Protein AF-A0A8T2R923-F1 (afdb_monomer)

InterPro domains:
  IPR008880 Trigger factor, C-terminal [PF05698] (14-108)
  IPR027304 Trigger factor/SurA domain superfamily [SSF109998] (19-116)
  IPR037041 Trigger factor, C-terminal domain superfamily [G3DSA:1.10.3120.10] (2-117)

Sequence (117 aa):
MYAGKLLELQVKTNMGKEQMMALSSEEMVNNYLISQKKTIVDGVKQILACAEIFKMEKLQYSEEELKQEIENAEAGFKQFNQEYDKERVVEQAKELLEGAKVLDWLVENTDITYKTV

Mean predicted aligned error: 9.52 Å

Organism: Ceratopteris richardii (NCBI:txid49495)

pLDDT: mean 83.13, std 10.97, range [55.12, 94.5]

Nearest PDB structures (foldseek):
  7zgi-assembly1_A  TM=6.704E-01  e=2.379E-04  Chlamydomonas reinhardtii
  7pv1-assembly2_C  TM=4.012E-01  e=5.538E+00  Thermochaetoides thermophila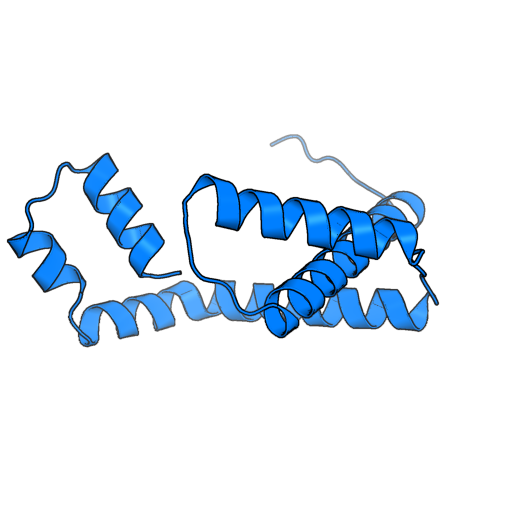 DSM 1495

Structure (mmCIF, N/CA/C/O backbone):
data_AF-A0A8T2R923-F1
#
_entry.id   AF-A0A8T2R923-F1
#
loop_
_atom_site.group_PDB
_atom_site.id
_atom_site.type_symbol
_atom_site.label_atom_id
_atom_site.label_alt_id
_atom_site.label_comp_id
_atom_site.label_asym_id
_atom_site.label_entity_id
_atom_site.label_seq_id
_atom_site.pdbx_PDB_ins_code
_atom_site.Cartn_x
_atom_site.Cartn_y
_atom_site.Cartn_z
_atom_site.occupancy
_atom_site.B_iso_or_equiv
_atom_site.auth_seq_id
_atom_site.auth_comp_id
_atom_site.auth_asym_id
_atom_site.auth_atom_id
_atom_site.pdbx_PDB_model_num
ATOM 1 N N . MET A 1 1 ? 11.297 -2.330 -8.455 1.00 62.12 1 MET A N 1
ATOM 2 C CA . MET A 1 1 ? 10.396 -2.612 -9.600 1.00 62.12 1 MET A CA 1
ATOM 3 C C . MET A 1 1 ? 11.086 -3.017 -10.914 1.00 62.12 1 MET A C 1
ATOM 5 O O . MET A 1 1 ? 10.470 -3.779 -11.640 1.00 62.12 1 MET A O 1
ATOM 9 N N . TYR A 1 2 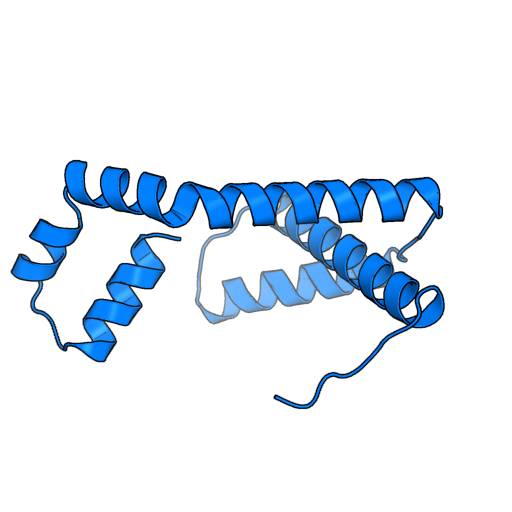? 12.322 -2.613 -11.254 1.00 62.25 2 TYR A N 1
ATOM 10 C CA . TYR A 1 2 ? 13.000 -3.144 -12.463 1.00 62.25 2 TYR A CA 1
ATOM 11 C C . TYR A 1 2 ? 13.839 -4.404 -12.191 1.00 62.25 2 TYR A C 1
ATOM 13 O O . TYR A 1 2 ? 13.703 -5.405 -12.887 1.00 62.25 2 TYR A O 1
ATOM 21 N N . ALA A 1 3 ? 14.610 -4.406 -11.098 1.00 63.16 3 ALA A N 1
ATOM 22 C CA . ALA A 1 3 ? 15.404 -5.561 -10.665 1.00 63.16 3 ALA A CA 1
ATOM 23 C C . ALA A 1 3 ? 14.562 -6.835 -10.451 1.00 63.16 3 ALA A C 1
ATOM 25 O O . ALA A 1 3 ? 14.977 -7.919 -10.843 1.00 63.16 3 ALA A O 1
ATOM 26 N N . GLY A 1 4 ? 13.346 -6.698 -9.907 1.00 65.69 4 GLY A N 1
ATOM 27 C CA . GLY A 1 4 ? 12.403 -7.815 -9.771 1.00 65.69 4 GLY A CA 1
ATOM 28 C C . GLY A 1 4 ? 11.959 -8.393 -11.120 1.00 65.69 4 GLY A C 1
ATOM 29 O O . GLY A 1 4 ? 11.926 -9.606 -11.282 1.00 65.69 4 GLY A O 1
ATOM 30 N N . LYS A 1 5 ? 11.717 -7.544 -12.129 1.00 66.00 5 LYS A N 1
ATOM 31 C CA . LYS A 1 5 ? 11.374 -8.005 -13.483 1.00 66.00 5 LYS A CA 1
ATOM 32 C C . LYS A 1 5 ? 12.562 -8.652 -14.195 1.00 66.00 5 LYS A C 1
ATOM 34 O O . LYS A 1 5 ? 12.375 -9.609 -14.940 1.00 66.00 5 LYS A O 1
ATOM 39 N N . LEU A 1 6 ? 13.780 -8.175 -13.937 1.00 66.25 6 LEU A N 1
ATOM 40 C CA . LEU A 1 6 ? 15.004 -8.825 -14.410 1.00 66.25 6 LEU A CA 1
ATOM 41 C C . LEU A 1 6 ? 15.197 -10.205 -13.771 1.00 66.25 6 LEU A C 1
ATOM 43 O O . LEU A 1 6 ? 15.541 -11.142 -14.480 1.00 66.25 6 LEU A O 1
ATOM 47 N N . LEU A 1 7 ? 14.911 -10.352 -12.475 1.00 66.50 7 LEU A N 1
ATOM 48 C CA . LEU A 1 7 ? 14.921 -11.647 -11.787 1.00 66.50 7 LEU A CA 1
ATOM 49 C C . LEU A 1 7 ? 13.857 -12.597 -12.351 1.00 66.50 7 LEU A C 1
ATOM 51 O O . LEU A 1 7 ? 14.167 -13.746 -12.652 1.00 66.50 7 LEU A O 1
ATOM 55 N N . GLU A 1 8 ? 12.630 -12.123 -12.579 1.00 65.44 8 GLU A N 1
ATOM 56 C CA . GLU A 1 8 ? 11.591 -12.928 -13.235 1.00 65.44 8 GLU A CA 1
ATOM 57 C C . GLU A 1 8 ? 12.001 -13.376 -14.643 1.00 65.44 8 GLU A C 1
ATOM 59 O O . GLU A 1 8 ? 11.775 -14.526 -15.016 1.00 65.44 8 GLU A O 1
ATOM 64 N N . LEU A 1 9 ? 12.614 -12.491 -15.431 1.00 68.38 9 LEU A N 1
ATOM 65 C CA . LEU A 1 9 ? 13.127 -12.816 -16.763 1.00 68.38 9 LEU A CA 1
ATOM 66 C C . LEU A 1 9 ? 14.315 -13.786 -16.694 1.00 68.38 9 LEU A C 1
ATOM 68 O O . LEU A 1 9 ? 14.408 -14.704 -17.508 1.00 68.38 9 LEU A O 1
ATOM 72 N N . GLN A 1 10 ? 15.199 -13.646 -15.709 1.00 63.75 10 GLN A N 1
ATOM 73 C CA . GLN A 1 10 ? 16.299 -14.581 -15.486 1.00 63.75 10 GLN A CA 1
ATOM 74 C C . GLN A 1 10 ? 15.765 -15.987 -15.175 1.00 63.75 10 GLN A C 1
ATOM 76 O O . GLN A 1 10 ? 16.244 -16.957 -15.757 1.00 63.75 10 GLN A O 1
ATOM 81 N N . VAL A 1 11 ? 14.731 -16.088 -14.333 1.00 70.38 11 VAL A N 1
ATOM 82 C CA . VAL A 1 11 ? 14.085 -17.359 -13.969 1.00 70.38 11 VAL A CA 1
ATOM 83 C C . VAL A 1 11 ? 13.300 -17.958 -15.141 1.00 70.38 11 VAL A C 1
ATOM 85 O O . VAL A 1 11 ? 13.406 -19.154 -15.396 1.00 70.38 11 VAL A O 1
ATOM 88 N N . LYS A 1 12 ? 12.541 -17.150 -15.893 1.00 64.94 12 LYS A N 1
ATOM 89 C CA . LYS A 1 12 ? 11.712 -17.635 -17.016 1.00 64.94 12 LYS A CA 1
ATOM 90 C C . LYS A 1 12 ? 12.514 -18.075 -18.237 1.00 64.94 12 LYS A C 1
ATOM 92 O O . LYS A 1 12 ? 12.053 -18.936 -18.978 1.00 64.94 12 LYS A O 1
ATOM 97 N N . THR A 1 13 ? 13.680 -17.476 -18.466 1.00 65.25 13 THR A N 1
ATOM 98 C CA . THR A 1 13 ? 14.452 -17.671 -19.707 1.00 65.25 13 THR A CA 1
ATOM 99 C C . THR A 1 13 ? 15.846 -18.257 -19.482 1.00 65.25 13 THR A C 1
ATOM 101 O O . THR A 1 13 ? 16.586 -18.428 -20.445 1.00 65.25 13 THR A O 1
ATOM 104 N N . ASN A 1 14 ? 16.202 -18.588 -18.234 1.00 63.16 14 ASN A N 1
ATOM 105 C CA . ASN A 1 14 ? 17.501 -19.147 -17.841 1.00 63.16 14 ASN A CA 1
ATOM 106 C C . ASN A 1 14 ? 18.697 -18.336 -18.396 1.00 63.16 14 ASN A C 1
ATOM 108 O O . ASN A 1 14 ? 19.705 -18.894 -18.830 1.00 63.16 14 ASN A O 1
ATOM 112 N N . MET A 1 15 ? 18.548 -17.004 -18.442 1.00 63.88 15 MET A N 1
ATOM 113 C CA . MET A 1 15 ? 19.510 -16.096 -19.078 1.00 63.88 15 MET A CA 1
ATOM 114 C C . MET A 1 15 ? 20.834 -16.017 -18.310 1.00 63.88 15 MET A C 1
ATOM 116 O O . MET A 1 15 ? 20.859 -15.944 -17.080 1.00 63.88 15 MET A O 1
ATOM 120 N N . GLY A 1 16 ? 21.941 -15.968 -19.057 1.00 66.50 16 GLY A N 1
ATOM 121 C CA . GLY A 1 16 ? 23.287 -15.783 -18.511 1.00 66.50 16 GLY A CA 1
ATOM 122 C C . GLY A 1 16 ? 23.574 -14.338 -18.074 1.00 66.50 16 GLY A C 1
ATOM 123 O O . GLY A 1 16 ? 22.936 -13.390 -18.534 1.00 66.50 16 GLY A O 1
ATOM 124 N N . LYS A 1 17 ? 24.584 -14.153 -17.207 1.00 62.28 17 LYS A N 1
ATOM 125 C CA . LYS A 1 17 ? 24.972 -12.844 -16.636 1.00 62.28 17 LYS A CA 1
ATOM 126 C C . LYS A 1 17 ? 25.237 -11.751 -17.683 1.00 62.28 17 LYS A C 1
ATOM 128 O O . LYS A 1 17 ? 24.887 -10.602 -17.446 1.00 62.28 17 LYS A O 1
ATOM 133 N N . GLU A 1 18 ? 25.818 -12.085 -18.833 1.00 62.50 18 GLU A N 1
ATOM 134 C CA . GLU A 1 18 ? 26.114 -11.106 -19.895 1.00 62.50 18 GLU A CA 1
ATOM 135 C C . GLU A 1 18 ? 24.853 -10.556 -20.575 1.00 62.50 18 GLU A C 1
ATOM 137 O O . GLU A 1 18 ? 24.754 -9.354 -20.818 1.00 62.50 18 GLU A O 1
ATOM 142 N N . GLN A 1 19 ? 23.848 -11.404 -20.811 1.00 61.19 19 GLN A N 1
ATOM 143 C CA . GLN A 1 19 ? 22.561 -10.981 -21.377 1.00 61.19 19 GLN A CA 1
ATOM 144 C C . GLN A 1 19 ? 21.789 -10.108 -20.384 1.00 61.19 19 GLN A C 1
ATOM 146 O O . GLN A 1 19 ? 21.198 -9.102 -20.763 1.00 61.19 19 GLN A O 1
ATOM 151 N N . MET A 1 20 ? 21.869 -10.436 -19.094 1.00 61.38 20 MET A N 1
ATOM 152 C CA . MET A 1 20 ? 21.282 -9.635 -18.023 1.00 61.38 20 MET A CA 1
ATOM 153 C C . MET A 1 20 ? 21.930 -8.245 -17.912 1.00 61.38 20 MET A C 1
ATOM 155 O O . MET A 1 20 ? 21.212 -7.266 -17.719 1.00 61.38 20 MET A O 1
ATOM 159 N N . MET A 1 21 ? 23.251 -8.138 -18.116 1.00 63.91 21 MET A N 1
ATOM 160 C CA . MET A 1 21 ? 23.959 -6.851 -18.125 1.00 63.91 21 MET A CA 1
ATOM 161 C C . MET A 1 21 ? 23.509 -5.930 -19.271 1.00 63.91 21 MET A C 1
ATOM 163 O O . MET A 1 21 ? 23.343 -4.727 -19.060 1.00 63.91 21 MET A O 1
ATOM 167 N N . ALA A 1 22 ? 23.235 -6.483 -20.457 1.00 63.91 22 ALA A N 1
ATOM 168 C CA . ALA A 1 22 ? 22.697 -5.720 -21.588 1.00 63.91 22 ALA A CA 1
ATOM 169 C C . ALA A 1 22 ? 21.274 -5.187 -21.315 1.00 63.91 22 ALA A C 1
ATOM 171 O O . ALA A 1 22 ? 20.942 -4.058 -21.690 1.00 63.91 22 ALA A O 1
ATOM 172 N N . LEU A 1 23 ? 20.451 -5.966 -20.600 1.00 64.12 23 LEU A N 1
ATOM 173 C CA . LEU A 1 23 ? 19.111 -5.558 -20.161 1.00 64.12 23 LEU A CA 1
ATOM 174 C C . LEU A 1 23 ? 19.147 -4.533 -19.012 1.00 64.12 23 LEU A C 1
ATOM 176 O O . LEU A 1 23 ? 18.168 -3.826 -18.800 1.00 64.12 23 LEU A O 1
ATOM 180 N N . SER A 1 24 ? 20.252 -4.412 -18.275 1.00 66.31 24 SER A N 1
ATOM 181 C CA . SER A 1 24 ? 20.441 -3.387 -17.236 1.00 66.31 24 SER A CA 1
ATOM 182 C C . SER A 1 24 ? 21.057 -2.077 -17.743 1.00 66.31 24 SER A C 1
ATOM 184 O O . SER A 1 24 ? 21.425 -1.229 -16.933 1.00 66.31 24 SER A O 1
ATOM 186 N N . SER A 1 25 ? 21.172 -1.895 -19.063 1.00 76.12 25 SER A N 1
ATOM 187 C CA . SER A 1 25 ? 21.582 -0.614 -19.647 1.00 76.12 25 SER A CA 1
ATOM 188 C C . SER A 1 25 ? 20.595 0.505 -19.293 1.00 76.12 25 SER A C 1
ATOM 190 O O . SER A 1 25 ? 19.388 0.283 -19.167 1.00 76.12 25 SER A O 1
ATOM 192 N N . GLU A 1 26 ? 21.110 1.727 -19.149 1.00 75.31 26 GLU A N 1
ATOM 193 C CA . GLU A 1 26 ? 20.312 2.916 -18.820 1.00 75.31 26 GLU A CA 1
ATOM 194 C C . GLU A 1 26 ? 19.178 3.149 -19.833 1.00 75.31 26 GLU A C 1
ATOM 196 O O . GLU A 1 26 ? 18.049 3.460 -19.456 1.00 75.31 26 GLU A O 1
ATOM 201 N N . GLU A 1 27 ? 19.448 2.892 -21.115 1.00 77.69 27 GLU A N 1
ATOM 202 C CA . GLU A 1 27 ? 18.464 2.970 -22.196 1.00 77.69 27 GLU A CA 1
ATOM 203 C C . GLU A 1 27 ? 17.288 2.000 -21.990 1.00 77.69 27 GLU A C 1
ATOM 205 O O . GLU A 1 27 ? 16.125 2.387 -22.117 1.00 77.69 27 GLU A O 1
ATOM 210 N N . MET A 1 28 ? 17.563 0.751 -21.603 1.00 75.56 28 MET A N 1
ATOM 211 C CA . MET A 1 28 ? 16.531 -0.257 -21.340 1.00 75.56 28 MET A CA 1
ATOM 212 C C . MET A 1 28 ? 15.707 0.061 -20.093 1.00 75.56 28 MET A C 1
ATOM 214 O O . MET A 1 28 ? 14.484 -0.093 -20.111 1.00 75.56 28 MET A O 1
ATOM 218 N N . VAL A 1 29 ? 16.348 0.569 -19.035 1.00 76.94 29 VAL A N 1
ATOM 219 C CA . VAL A 1 29 ? 15.646 1.059 -17.840 1.00 76.94 29 VAL A CA 1
ATOM 220 C C . VAL A 1 29 ? 14.704 2.204 -18.215 1.00 76.94 29 VAL A C 1
ATOM 222 O O . VAL A 1 29 ? 13.543 2.201 -17.808 1.00 76.94 29 VAL A O 1
ATOM 225 N N . ASN A 1 30 ? 15.164 3.159 -19.026 1.00 80.88 30 ASN A N 1
ATOM 226 C CA . ASN A 1 30 ? 14.351 4.300 -19.436 1.00 80.88 30 ASN A CA 1
ATOM 227 C C . ASN A 1 30 ? 13.169 3.873 -20.323 1.00 80.88 30 ASN A C 1
ATOM 229 O O . ASN A 1 30 ? 12.024 4.242 -20.061 1.00 80.88 30 ASN A O 1
ATOM 233 N N . ASN A 1 31 ? 13.406 3.006 -21.310 1.00 81.81 31 ASN A N 1
ATOM 234 C CA . ASN A 1 31 ? 12.344 2.440 -22.146 1.00 81.81 31 ASN A CA 1
ATOM 235 C C . ASN A 1 31 ? 11.318 1.653 -21.313 1.00 81.81 31 ASN A C 1
ATOM 237 O O . ASN A 1 31 ? 10.108 1.741 -21.548 1.00 81.81 31 ASN A O 1
ATOM 241 N N . TYR A 1 32 ? 11.774 0.937 -20.283 1.00 78.69 32 TYR A N 1
ATOM 242 C CA . TYR A 1 32 ? 10.888 0.280 -19.332 1.00 78.69 32 TYR A CA 1
ATOM 243 C C . TYR A 1 32 ? 10.041 1.281 -18.539 1.00 78.69 32 TYR A C 1
ATOM 245 O O . TYR A 1 32 ? 8.826 1.115 -18.458 1.00 78.69 32 TYR A O 1
ATOM 253 N N . LEU A 1 33 ? 10.641 2.347 -18.004 1.00 80.44 33 LEU A N 1
ATOM 254 C CA . LEU A 1 33 ? 9.908 3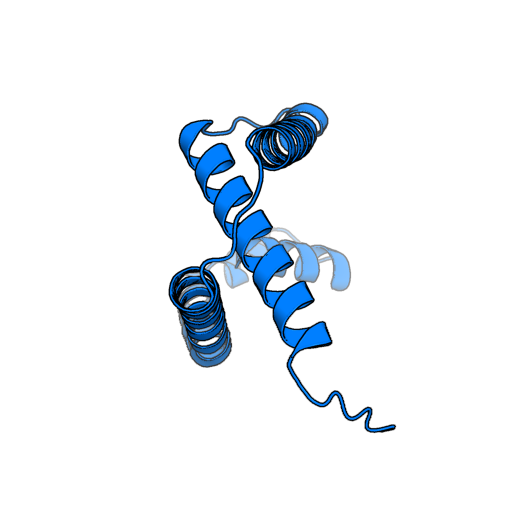.398 -17.292 1.00 80.44 33 LEU A CA 1
ATOM 255 C C . LEU A 1 33 ? 8.867 4.076 -18.191 1.00 80.44 33 LEU A C 1
ATOM 257 O O . LEU A 1 33 ? 7.746 4.317 -17.745 1.00 80.44 33 LEU A O 1
ATOM 261 N N . ILE A 1 34 ? 9.195 4.324 -19.462 1.00 85.62 34 ILE A N 1
ATOM 262 C CA . ILE A 1 34 ? 8.265 4.889 -20.448 1.00 85.62 34 ILE A CA 1
ATOM 263 C C . ILE A 1 34 ? 7.107 3.920 -20.718 1.00 85.62 34 ILE A C 1
ATOM 265 O O . ILE A 1 34 ? 5.946 4.328 -20.661 1.00 85.62 34 ILE A O 1
ATOM 269 N N . SER A 1 35 ? 7.395 2.638 -20.963 1.00 84.81 35 SER A N 1
ATOM 270 C CA . SER A 1 35 ? 6.355 1.631 -21.230 1.00 84.81 35 SER A CA 1
ATOM 271 C C . SER A 1 35 ? 5.445 1.378 -20.021 1.00 84.81 35 SER A C 1
ATOM 273 O O . SER A 1 35 ? 4.234 1.230 -20.179 1.00 84.81 35 SER A O 1
ATOM 275 N N . GLN A 1 36 ? 5.994 1.416 -18.805 1.00 83.12 36 GLN A N 1
ATOM 276 C CA . GLN A 1 36 ? 5.241 1.260 -17.559 1.00 83.12 36 GLN A CA 1
ATOM 277 C C . GLN A 1 36 ? 4.639 2.566 -17.040 1.00 83.12 36 GLN A C 1
ATOM 279 O O . GLN A 1 36 ? 3.919 2.536 -16.043 1.00 83.12 36 GLN A O 1
ATOM 284 N N . LYS A 1 37 ? 4.897 3.708 -17.692 1.00 87.12 37 LYS A N 1
ATOM 285 C CA . LYS A 1 37 ? 4.472 5.032 -17.219 1.00 87.12 37 LYS A CA 1
ATOM 286 C C . LYS A 1 37 ? 2.992 5.063 -16.871 1.00 87.12 37 LYS A C 1
ATOM 288 O O . LYS A 1 37 ? 2.630 5.578 -15.821 1.00 87.12 37 LYS A O 1
ATOM 293 N N . LYS A 1 38 ? 2.141 4.490 -17.729 1.00 88.75 38 LYS A N 1
ATOM 294 C CA . LYS A 1 38 ? 0.698 4.419 -17.479 1.00 88.75 38 LYS A CA 1
ATOM 295 C C . LYS A 1 38 ? 0.393 3.656 -16.190 1.00 88.75 38 LYS A C 1
ATOM 297 O O . LYS A 1 38 ? -0.298 4.186 -15.335 1.00 88.75 38 LYS A O 1
ATOM 302 N N . THR A 1 39 ? 0.960 2.463 -16.023 1.00 87.75 39 THR A N 1
ATOM 303 C CA . THR A 1 39 ? 0.787 1.645 -14.814 1.00 87.75 39 THR A CA 1
ATOM 304 C C . THR A 1 39 ? 1.264 2.367 -13.557 1.00 87.75 39 THR A C 1
ATOM 306 O O . THR A 1 39 ? 0.579 2.331 -12.544 1.00 87.75 39 THR A O 1
ATOM 309 N N . ILE A 1 40 ? 2.408 3.053 -13.623 1.00 84.94 40 ILE A N 1
ATOM 310 C CA . ILE A 1 40 ? 2.934 3.838 -12.498 1.00 84.94 40 ILE A CA 1
ATOM 311 C C . ILE A 1 40 ? 1.968 4.976 -12.154 1.00 84.94 40 ILE A C 1
ATOM 313 O O . ILE A 1 40 ? 1.619 5.154 -10.993 1.00 84.94 40 ILE A O 1
ATOM 317 N N . VAL A 1 41 ? 1.503 5.723 -13.160 1.00 90.94 41 VAL A N 1
ATOM 318 C CA . VAL A 1 41 ? 0.544 6.822 -12.973 1.00 90.94 41 VAL A CA 1
ATOM 319 C C . VAL A 1 41 ? -0.772 6.316 -12.387 1.00 90.94 41 VAL A C 1
ATOM 321 O O . VAL A 1 41 ? -1.302 6.940 -11.472 1.00 90.94 41 VAL A O 1
ATOM 324 N N . ASP A 1 42 ? -1.297 5.202 -12.891 1.00 91.75 42 ASP A N 1
ATOM 325 C CA . ASP A 1 42 ? -2.542 4.616 -12.397 1.00 91.75 42 ASP A CA 1
ATOM 326 C C . ASP A 1 42 ? -2.380 4.118 -10.949 1.00 91.75 42 ASP A C 1
ATOM 328 O O . ASP A 1 42 ? -3.258 4.370 -10.128 1.00 91.75 42 ASP A O 1
ATOM 332 N N . GLY A 1 43 ? -1.228 3.536 -10.596 1.00 88.19 43 GLY A N 1
ATOM 333 C CA . GLY A 1 43 ? -0.908 3.158 -9.215 1.00 88.19 43 GLY A CA 1
ATOM 334 C C . GLY A 1 43 ? -0.823 4.359 -8.266 1.00 88.19 43 GLY A C 1
ATOM 335 O O . GLY A 1 43 ? -1.411 4.339 -7.190 1.00 88.19 43 GLY A O 1
ATOM 336 N N . VAL A 1 44 ? -0.171 5.451 -8.679 1.00 88.25 44 VAL A N 1
ATOM 337 C CA . VAL A 1 44 ? -0.119 6.687 -7.872 1.00 88.25 44 VAL A CA 1
ATOM 338 C C . VAL A 1 44 ? -1.517 7.274 -7.674 1.00 88.25 44 VAL A C 1
ATOM 340 O O . VAL A 1 44 ? -1.860 7.688 -6.571 1.00 88.25 44 VAL A O 1
ATOM 343 N N . LYS A 1 45 ? -2.357 7.279 -8.717 1.00 91.94 45 LYS A N 1
ATOM 344 C CA . LYS A 1 45 ? -3.750 7.733 -8.598 1.00 91.94 45 LYS A CA 1
ATOM 345 C C . LYS A 1 45 ? -4.548 6.888 -7.610 1.00 91.94 45 LYS A C 1
ATOM 347 O O . LYS A 1 45 ? -5.343 7.452 -6.870 1.00 91.94 45 LYS A O 1
ATOM 352 N N . GLN A 1 46 ? -4.346 5.570 -7.603 1.00 89.38 46 GLN A N 1
ATOM 353 C CA . GLN A 1 46 ? -5.003 4.674 -6.650 1.00 89.38 46 GLN A CA 1
ATOM 354 C C . GLN A 1 46 ? -4.596 4.995 -5.213 1.00 89.38 46 GLN A C 1
ATOM 356 O O . GLN A 1 46 ? -5.474 5.152 -4.374 1.00 89.38 46 GLN A O 1
ATOM 361 N N . ILE A 1 47 ? -3.299 5.176 -4.945 1.00 88.12 47 ILE A N 1
ATOM 362 C CA . ILE A 1 47 ? -2.806 5.541 -3.607 1.00 88.12 47 ILE A CA 1
ATOM 363 C C . ILE A 1 47 ? -3.434 6.862 -3.143 1.00 88.12 47 ILE A C 1
ATOM 365 O O . ILE A 1 47 ? -3.976 6.936 -2.042 1.00 88.12 47 ILE A O 1
ATOM 369 N N . LEU A 1 48 ? -3.438 7.884 -4.006 1.00 91.44 48 LEU A N 1
ATOM 370 C CA . LEU A 1 48 ? -4.056 9.176 -3.695 1.00 91.44 48 LEU A CA 1
ATOM 371 C C . LEU A 1 48 ? -5.567 9.058 -3.455 1.00 91.44 48 LEU A C 1
ATOM 373 O O . LEU A 1 48 ? -6.093 9.697 -2.549 1.00 91.44 48 LEU A O 1
ATOM 377 N N . ALA A 1 49 ? -6.263 8.240 -4.246 1.00 92.25 49 ALA A N 1
ATOM 378 C CA . ALA A 1 49 ? -7.691 8.005 -4.071 1.00 92.25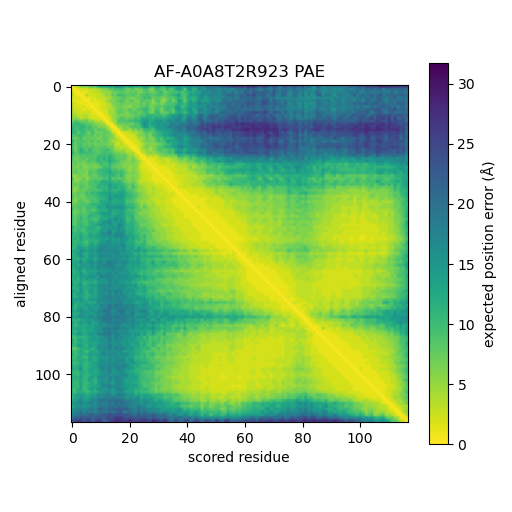 49 ALA A CA 1
ATOM 379 C C . ALA A 1 49 ? -7.990 7.311 -2.736 1.00 92.25 49 ALA A C 1
ATOM 381 O O . ALA A 1 49 ? -8.903 7.736 -2.034 1.00 92.25 49 ALA A O 1
ATOM 382 N N . CYS A 1 50 ? -7.208 6.296 -2.358 1.00 91.94 50 CYS A N 1
ATOM 383 C CA . CYS A 1 50 ? -7.366 5.629 -1.070 1.00 91.94 50 CYS A CA 1
ATOM 384 C C . CYS A 1 50 ? -7.144 6.598 0.095 1.00 91.94 50 CYS A C 1
ATOM 386 O O . CYS A 1 50 ? -7.990 6.674 0.981 1.00 91.94 50 CYS A O 1
ATOM 388 N N . ALA A 1 51 ? -6.071 7.392 0.062 1.00 90.19 51 ALA A N 1
ATOM 389 C CA . ALA A 1 51 ? -5.788 8.373 1.109 1.00 90.19 51 ALA A CA 1
ATOM 390 C C . ALA A 1 51 ? -6.922 9.408 1.267 1.00 90.19 51 ALA A C 1
ATOM 392 O O . ALA A 1 51 ? -7.320 9.738 2.386 1.00 90.19 51 ALA A O 1
ATOM 393 N N . GLU A 1 52 ? -7.486 9.897 0.156 1.00 93.94 52 GLU A N 1
ATOM 394 C CA . GLU A 1 52 ? -8.617 10.829 0.208 1.00 93.94 52 GLU A CA 1
ATOM 395 C C . GLU A 1 52 ? -9.899 10.171 0.734 1.00 93.94 52 GLU A C 1
ATOM 397 O O . GLU A 1 52 ? -10.551 10.759 1.594 1.00 93.94 52 GLU A O 1
ATOM 402 N N . ILE A 1 53 ? -10.241 8.949 0.307 1.00 93.69 53 ILE A N 1
ATOM 403 C CA . ILE A 1 53 ? -11.413 8.225 0.837 1.00 93.69 53 ILE A CA 1
ATOM 404 C C . ILE A 1 53 ? -11.252 7.984 2.340 1.00 93.69 53 ILE A C 1
ATOM 406 O O . ILE A 1 53 ? -12.154 8.306 3.111 1.00 93.69 53 ILE A O 1
ATOM 410 N N . PHE A 1 54 ? -10.086 7.494 2.773 1.00 93.44 54 PHE A N 1
ATOM 411 C CA . PHE A 1 54 ? -9.790 7.241 4.183 1.00 93.44 54 PHE A CA 1
ATOM 412 C C . PHE A 1 54 ? -10.036 8.489 5.042 1.00 93.44 54 PHE A C 1
ATOM 414 O O . PHE A 1 54 ? -10.675 8.424 6.095 1.00 93.44 54 PHE A O 1
ATOM 421 N N . LYS A 1 55 ? -9.595 9.654 4.553 1.00 93.19 55 LYS A N 1
ATOM 422 C CA . LYS A 1 55 ? -9.778 10.944 5.221 1.00 93.19 55 LYS A CA 1
ATOM 423 C C . LYS A 1 55 ? -11.223 11.450 5.179 1.00 93.19 55 LYS A C 1
ATOM 425 O O . LYS A 1 55 ? -11.720 11.926 6.201 1.00 93.19 55 LYS A O 1
ATOM 430 N N . MET A 1 56 ? -11.879 11.408 4.018 1.00 94.50 56 MET A N 1
ATOM 431 C CA . MET A 1 56 ? -13.236 11.942 3.828 1.00 94.50 56 MET A CA 1
ATOM 432 C C . MET A 1 56 ? -14.271 11.148 4.624 1.00 94.50 56 MET A C 1
ATOM 434 O O . MET A 1 56 ? -15.103 11.742 5.310 1.00 94.50 56 MET A O 1
ATOM 438 N N . GLU A 1 57 ? -14.145 9.824 4.606 1.00 92.81 57 GLU A N 1
ATOM 439 C CA . GLU A 1 57 ? -15.037 8.894 5.303 1.00 92.81 57 GLU A CA 1
ATOM 440 C C . GLU A 1 57 ? -14.645 8.693 6.775 1.00 92.81 57 GLU A C 1
ATOM 442 O O . GLU A 1 57 ? -15.320 7.981 7.516 1.00 92.81 57 GLU A O 1
ATOM 447 N N . LYS A 1 58 ? -13.579 9.375 7.228 1.00 92.44 58 LYS A N 1
ATOM 448 C CA . LYS A 1 58 ? -13.071 9.355 8.610 1.00 92.44 58 LYS A CA 1
ATOM 449 C C . LYS A 1 58 ? -12.806 7.936 9.110 1.00 92.44 58 LYS A C 1
ATOM 451 O O . LYS A 1 58 ? -13.106 7.610 10.261 1.00 92.44 58 LYS A O 1
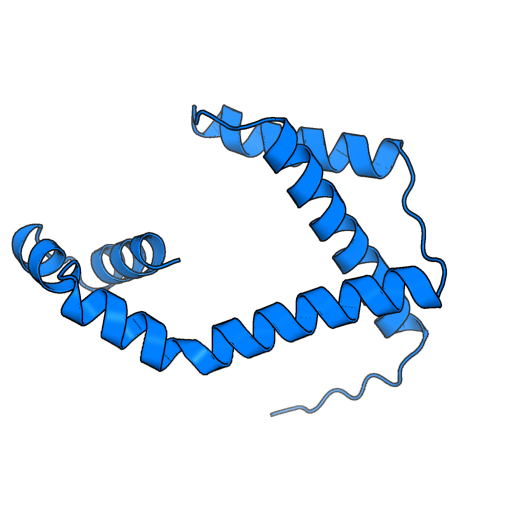ATOM 456 N N . LEU A 1 59 ? -12.243 7.109 8.235 1.00 93.44 59 LEU A N 1
ATOM 457 C CA . LEU A 1 59 ? -11.849 5.753 8.575 1.00 93.44 59 LEU A CA 1
ATOM 458 C C . LEU A 1 59 ? -10.734 5.789 9.625 1.00 93.44 59 LEU A C 1
ATOM 460 O O . LEU A 1 59 ? -9.973 6.753 9.734 1.00 93.44 59 LEU A O 1
ATOM 464 N N . GLN A 1 60 ? -10.667 4.739 10.437 1.00 91.50 60 GLN A N 1
ATOM 465 C CA . GLN A 1 60 ? -9.682 4.606 11.502 1.00 91.50 60 GLN A CA 1
ATOM 466 C C . GLN A 1 60 ? -9.163 3.173 11.547 1.00 91.50 60 GLN A C 1
ATOM 468 O O . GLN A 1 60 ? -9.878 2.220 11.231 1.00 91.50 60 GLN A O 1
ATOM 473 N N . TYR A 1 61 ? -7.912 3.043 11.963 1.00 90.69 61 TYR A N 1
ATOM 474 C CA . TYR A 1 61 ? -7.308 1.792 12.396 1.00 90.69 61 TYR A CA 1
ATOM 475 C C . TYR A 1 61 ? -6.850 1.962 13.844 1.00 90.69 61 TYR A C 1
ATOM 477 O O . TYR A 1 61 ? -6.556 3.079 14.281 1.00 90.69 61 TYR A O 1
ATOM 485 N N . SER A 1 62 ? -6.820 0.872 14.601 1.00 91.94 62 SER A N 1
ATOM 486 C CA . SER A 1 62 ? -6.343 0.905 15.981 1.00 91.94 62 SER A CA 1
ATOM 487 C C . SER A 1 62 ? -4.813 0.877 16.052 1.00 91.94 62 SER A C 1
ATOM 489 O O . SER A 1 62 ? -4.121 0.508 15.097 1.00 91.94 62 SER A O 1
ATOM 491 N N . GLU A 1 63 ? -4.259 1.267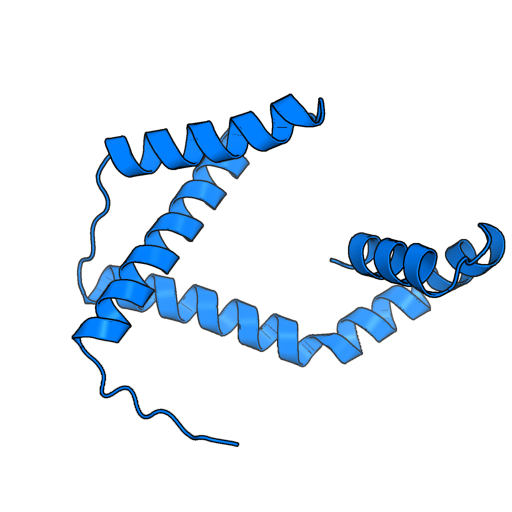 17.201 1.00 90.81 63 GLU A N 1
ATOM 492 C CA . GLU A 1 63 ? -2.815 1.159 17.437 1.00 90.81 63 GLU A CA 1
ATOM 493 C C . GLU A 1 63 ? -2.350 -0.305 17.438 1.00 90.81 63 GLU A C 1
ATOM 495 O O . GLU A 1 63 ? -1.234 -0.599 17.009 1.00 90.81 63 GLU A O 1
ATOM 500 N N . GLU A 1 64 ? -3.206 -1.234 17.870 1.00 93.06 64 GLU A N 1
ATOM 501 C CA . GLU A 1 64 ? -2.939 -2.671 17.821 1.00 93.06 64 GLU A CA 1
ATOM 502 C C . GLU A 1 64 ? -2.827 -3.184 16.383 1.00 93.06 64 GLU A C 1
ATOM 504 O O . GLU A 1 64 ? -1.892 -3.930 16.092 1.00 93.06 64 GLU A O 1
ATOM 509 N N . GLU A 1 65 ? -3.721 -2.754 15.484 1.00 91.19 65 GLU A N 1
ATOM 510 C CA . GLU A 1 65 ? -3.655 -3.102 14.057 1.00 91.19 65 GLU A CA 1
ATOM 511 C C . GLU A 1 65 ? -2.341 -2.607 13.440 1.00 91.19 65 GLU A C 1
ATOM 513 O O . GLU A 1 65 ? -1.630 -3.368 12.782 1.00 91.19 65 GLU A O 1
ATOM 518 N N . LEU A 1 66 ? -1.959 -1.357 13.728 1.00 91.31 66 LEU A N 1
ATOM 519 C CA . LEU A 1 66 ? -0.690 -0.794 13.264 1.00 91.31 66 LEU A CA 1
ATOM 520 C C . LEU A 1 66 ? 0.516 -1.571 13.795 1.00 91.31 66 LEU A C 1
ATOM 522 O O . LEU A 1 66 ? 1.447 -1.868 13.046 1.00 91.31 66 LEU A O 1
ATOM 526 N N . LYS A 1 67 ? 0.507 -1.918 15.082 1.00 92.25 67 LYS A N 1
ATOM 527 C CA . LYS A 1 67 ? 1.595 -2.679 15.696 1.00 92.25 67 LYS A CA 1
ATOM 528 C C . LYS A 1 67 ? 1.736 -4.063 15.064 1.00 92.25 67 LYS A C 1
ATOM 530 O O . LYS A 1 67 ? 2.858 -4.480 14.786 1.00 92.25 67 LYS A O 1
ATOM 535 N N . GLN A 1 68 ? 0.620 -4.745 14.818 1.00 93.50 68 GLN A N 1
ATOM 536 C CA . GLN A 1 68 ? 0.619 -6.064 14.197 1.00 93.50 68 GLN A CA 1
ATOM 537 C C . GLN A 1 68 ? 1.195 -6.018 12.776 1.00 93.50 68 GLN A C 1
ATOM 539 O O . GLN A 1 68 ? 2.032 -6.851 12.432 1.00 93.50 68 GLN A O 1
ATOM 544 N N . GLU A 1 69 ? 0.824 -5.020 11.971 1.00 91.31 69 GLU A N 1
ATOM 545 C CA . GLU A 1 69 ? 1.373 -4.876 10.617 1.00 91.31 69 GLU A CA 1
ATOM 546 C C . GLU A 1 69 ? 2.864 -4.526 10.608 1.00 91.31 69 GLU A C 1
ATOM 548 O O . GLU A 1 69 ? 3.624 -5.061 9.798 1.00 91.31 69 GLU A O 1
ATOM 553 N N . ILE A 1 70 ? 3.327 -3.699 11.551 1.00 92.06 70 ILE A N 1
ATOM 554 C CA . ILE A 1 70 ? 4.762 -3.435 11.722 1.00 92.06 70 ILE A CA 1
ATOM 555 C C . ILE A 1 70 ? 5.504 -4.730 12.072 1.00 92.06 70 ILE A C 1
ATOM 557 O O . ILE A 1 70 ? 6.531 -5.031 11.465 1.00 92.06 70 ILE A O 1
ATOM 561 N N . GLU A 1 71 ? 4.995 -5.511 13.029 1.00 91.44 71 GLU A N 1
ATOM 562 C CA . GLU A 1 71 ? 5.601 -6.787 13.426 1.00 91.44 71 GLU A CA 1
ATOM 563 C C . GLU A 1 71 ? 5.657 -7.778 12.254 1.00 91.44 71 GLU A C 1
ATOM 565 O O . GLU A 1 71 ? 6.697 -8.407 12.039 1.00 91.44 71 GLU A O 1
ATOM 570 N N . ASN A 1 72 ? 4.590 -7.861 11.453 1.00 89.19 72 ASN A N 1
ATOM 571 C CA . ASN A 1 72 ? 4.540 -8.684 10.244 1.00 89.19 72 ASN A CA 1
ATOM 572 C C . ASN A 1 72 ? 5.593 -8.249 9.214 1.00 89.19 72 ASN A C 1
ATOM 574 O O . ASN A 1 72 ? 6.336 -9.083 8.686 1.00 89.19 72 ASN A O 1
ATOM 578 N N . ALA A 1 73 ? 5.697 -6.944 8.951 1.00 86.69 73 ALA A N 1
ATOM 579 C CA . ALA A 1 73 ? 6.672 -6.399 8.016 1.00 86.69 73 ALA A CA 1
ATOM 580 C C . ALA A 1 73 ? 8.114 -6.656 8.490 1.00 86.69 73 ALA A C 1
ATOM 582 O O . ALA A 1 73 ? 8.941 -7.155 7.724 1.00 86.69 73 ALA A O 1
ATOM 583 N N . GLU A 1 74 ? 8.416 -6.394 9.768 1.00 88.50 74 GLU A N 1
ATOM 584 C CA . GLU A 1 74 ? 9.733 -6.666 10.354 1.00 88.50 74 GLU A CA 1
ATOM 585 C C . GLU A 1 74 ? 10.093 -8.157 10.327 1.00 88.50 74 GLU A C 1
ATOM 587 O O . GLU A 1 74 ? 11.256 -8.507 10.100 1.00 88.50 74 GLU A O 1
ATOM 592 N N . ALA A 1 75 ? 9.123 -9.044 10.572 1.00 88.94 75 ALA A N 1
ATOM 593 C CA . ALA A 1 75 ? 9.334 -10.487 10.517 1.00 88.94 75 ALA A CA 1
ATOM 594 C C . ALA A 1 75 ? 9.783 -10.932 9.118 1.00 88.94 75 ALA A C 1
ATOM 596 O O . ALA A 1 75 ? 10.703 -11.745 9.009 1.00 88.94 75 ALA A O 1
ATOM 597 N N . GLY A 1 76 ? 9.213 -10.339 8.063 1.00 84.38 76 GLY A N 1
ATOM 598 C CA . GLY A 1 76 ? 9.632 -10.571 6.681 1.00 84.38 76 GLY A CA 1
ATOM 599 C C . GLY A 1 76 ? 11.102 -10.213 6.447 1.00 84.38 76 GLY A C 1
ATOM 600 O O . GLY A 1 76 ? 11.868 -11.039 5.953 1.00 84.38 76 GLY A O 1
ATOM 601 N N . PHE A 1 77 ? 11.543 -9.025 6.868 1.00 86.69 77 PHE A N 1
ATOM 602 C CA . PHE A 1 77 ? 12.951 -8.628 6.720 1.00 86.69 77 PHE A CA 1
ATOM 603 C C . PHE A 1 77 ? 13.902 -9.516 7.533 1.00 86.69 77 PHE A C 1
ATOM 605 O O . PHE A 1 77 ? 14.941 -9.943 7.023 1.00 86.69 77 PHE A O 1
ATOM 612 N N . LYS A 1 78 ? 13.530 -9.848 8.778 1.00 86.31 78 LYS A N 1
ATOM 613 C CA . LYS A 1 78 ? 14.317 -10.728 9.658 1.00 86.31 78 LYS A CA 1
ATOM 614 C C . LYS A 1 78 ? 14.451 -12.138 9.080 1.00 86.31 78 LYS A C 1
ATOM 616 O O . LYS A 1 78 ? 15.541 -12.701 9.132 1.00 86.31 78 LYS A O 1
ATOM 621 N N . GLN A 1 79 ? 13.391 -12.688 8.482 1.00 86.81 79 GLN A N 1
ATOM 622 C CA . GLN A 1 79 ? 13.410 -14.014 7.851 1.00 86.81 79 GLN A CA 1
ATOM 623 C C . GLN A 1 79 ? 14.463 -14.117 6.738 1.00 86.81 79 GLN A C 1
ATOM 625 O O . GLN A 1 79 ? 15.097 -15.161 6.584 1.00 86.81 79 GLN A O 1
ATOM 630 N N . PHE A 1 80 ? 14.674 -13.039 5.983 1.00 80.38 80 PHE A N 1
ATOM 631 C CA . PHE A 1 80 ? 15.650 -12.990 4.892 1.00 80.38 80 PHE A CA 1
ATOM 632 C C . PHE A 1 80 ? 16.973 -12.314 5.280 1.00 80.38 80 PHE A C 1
ATOM 634 O O . PHE A 1 80 ? 17.807 -12.073 4.407 1.00 80.38 80 PHE A O 1
ATOM 641 N N . ASN A 1 81 ? 17.177 -12.031 6.573 1.00 82.94 81 ASN A N 1
ATOM 642 C CA . ASN A 1 81 ? 18.356 -11.357 7.122 1.00 82.94 81 ASN A CA 1
ATOM 643 C C . ASN A 1 81 ? 18.695 -10.045 6.382 1.00 82.94 81 ASN A C 1
ATOM 645 O O . ASN A 1 81 ? 19.856 -9.761 6.084 1.00 82.94 81 ASN A O 1
ATOM 649 N N . GLN A 1 82 ? 17.653 -9.284 6.037 1.00 82.56 82 GLN A N 1
ATOM 650 C CA . GLN A 1 82 ? 17.748 -8.020 5.313 1.00 82.56 82 GLN A CA 1
ATOM 651 C C . GLN A 1 82 ? 17.775 -6.842 6.286 1.00 82.56 82 GLN A C 1
ATOM 653 O O . GLN A 1 82 ? 17.007 -6.799 7.247 1.00 82.56 82 GLN A O 1
ATOM 658 N N . GLU A 1 83 ? 18.635 -5.865 6.009 1.00 85.56 83 GLU A N 1
ATOM 659 C CA . GLU A 1 83 ? 18.582 -4.573 6.687 1.00 85.56 83 GLU A CA 1
ATOM 660 C C . GLU A 1 83 ? 17.352 -3.789 6.225 1.00 85.56 83 GLU A C 1
ATOM 662 O O . GLU A 1 83 ? 16.998 -3.793 5.042 1.00 85.56 83 GLU A O 1
ATOM 667 N N . TYR A 1 84 ? 16.704 -3.108 7.165 1.00 85.94 84 TYR A N 1
ATOM 668 C CA . TYR A 1 84 ? 15.515 -2.314 6.899 1.00 85.94 84 TYR A CA 1
ATOM 669 C C . TYR A 1 84 ? 15.519 -1.028 7.720 1.00 85.94 84 TYR A C 1
ATOM 671 O O . TYR A 1 84 ? 16.073 -0.956 8.818 1.00 85.94 84 TYR A O 1
ATOM 679 N N . ASP A 1 85 ? 14.873 -0.008 7.167 1.00 91.19 85 ASP A N 1
ATOM 680 C CA . ASP A 1 85 ? 14.652 1.270 7.827 1.00 91.19 85 ASP A CA 1
ATOM 681 C C . ASP A 1 85 ? 13.323 1.222 8.587 1.00 91.19 85 A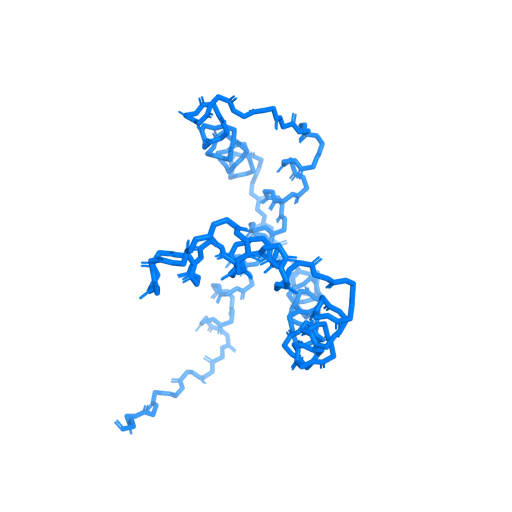SP A C 1
ATOM 683 O O . ASP A 1 85 ? 12.260 1.035 7.990 1.00 91.19 85 ASP A O 1
ATOM 687 N N . LYS A 1 86 ? 13.387 1.381 9.911 1.00 87.44 86 LYS A N 1
ATOM 688 C CA . LYS A 1 86 ? 12.214 1.303 10.786 1.00 87.44 86 LYS A CA 1
ATOM 689 C C . LYS A 1 86 ? 11.174 2.371 10.476 1.00 87.44 86 LYS A C 1
ATOM 691 O O . LYS A 1 86 ? 9.991 2.053 10.494 1.00 87.44 86 LYS A O 1
ATOM 696 N N . GLU A 1 87 ? 11.582 3.603 10.181 1.00 90.38 87 GLU A N 1
ATOM 697 C CA . GLU A 1 87 ? 10.629 4.680 9.885 1.00 90.38 87 GLU A CA 1
ATOM 698 C C . GLU A 1 87 ? 9.864 4.366 8.600 1.00 90.38 87 GLU A C 1
ATOM 700 O O . GLU A 1 87 ? 8.636 4.462 8.560 1.00 90.38 87 GLU A O 1
ATOM 705 N N . ARG A 1 88 ? 10.575 3.860 7.587 1.00 88.62 88 ARG A N 1
ATOM 706 C CA . ARG A 1 88 ? 9.965 3.449 6.318 1.00 88.62 88 ARG A CA 1
ATOM 707 C C . ARG A 1 88 ? 9.078 2.218 6.444 1.00 88.62 88 ARG A C 1
ATOM 709 O O . ARG A 1 88 ? 8.129 2.086 5.676 1.00 88.62 88 ARG A O 1
ATOM 716 N N . VAL A 1 89 ? 9.388 1.296 7.353 1.00 89.62 89 VAL A N 1
ATOM 717 C CA . VAL A 1 89 ? 8.521 0.140 7.634 1.00 89.62 89 VAL A CA 1
ATOM 718 C C . VAL A 1 89 ? 7.226 0.595 8.297 1.00 89.62 89 VAL A C 1
ATOM 720 O O . VAL A 1 89 ? 6.156 0.141 7.904 1.00 89.62 89 VAL A O 1
ATOM 723 N N . VAL A 1 90 ? 7.305 1.530 9.245 1.00 90.50 90 VAL A N 1
ATOM 724 C CA . VAL A 1 90 ? 6.119 2.102 9.894 1.00 90.50 90 VAL A CA 1
ATOM 725 C C . VAL A 1 90 ? 5.239 2.843 8.888 1.00 90.50 90 VAL A C 1
ATOM 727 O O . VAL A 1 90 ? 4.024 2.672 8.911 1.00 90.50 90 VAL A O 1
ATOM 730 N N . GLU A 1 91 ? 5.825 3.645 7.998 1.00 89.62 91 GLU A N 1
ATOM 731 C CA . GLU A 1 91 ? 5.081 4.349 6.945 1.00 89.62 91 GLU A CA 1
ATOM 732 C C . GLU A 1 91 ? 4.365 3.370 6.003 1.00 89.62 91 GLU A C 1
ATOM 734 O O . GLU A 1 91 ? 3.158 3.480 5.807 1.00 89.62 91 GLU A O 1
ATOM 739 N N . GLN A 1 92 ? 5.069 2.343 5.516 1.00 87.62 92 GLN A N 1
ATOM 740 C CA . GLN A 1 92 ? 4.474 1.313 4.655 1.00 87.62 92 GLN A CA 1
ATOM 741 C C . GLN A 1 92 ? 3.360 0.524 5.355 1.00 87.62 92 GLN A C 1
ATOM 743 O O . GLN A 1 92 ? 2.352 0.206 4.729 1.00 87.62 92 GLN A O 1
ATOM 748 N N . ALA A 1 93 ? 3.514 0.223 6.648 1.00 91.44 93 ALA A N 1
ATOM 749 C CA . ALA A 1 93 ? 2.476 -0.453 7.424 1.00 91.44 93 ALA A CA 1
ATOM 750 C C . ALA A 1 93 ? 1.203 0.405 7.538 1.00 91.44 93 ALA A C 1
ATOM 752 O O . ALA A 1 93 ? 0.096 -0.120 7.427 1.00 91.44 93 ALA A O 1
ATOM 753 N N . LYS A 1 94 ? 1.347 1.729 7.692 1.00 90.06 94 LYS A N 1
ATOM 754 C CA . LYS A 1 94 ? 0.208 2.661 7.692 1.00 90.06 94 LYS A CA 1
ATOM 755 C C . LYS A 1 94 ? -0.493 2.702 6.342 1.00 90.06 94 LYS A C 1
ATOM 757 O O . LYS A 1 94 ? -1.704 2.524 6.301 1.00 90.06 94 LYS A O 1
ATOM 762 N N . GLU A 1 95 ? 0.252 2.888 5.253 1.00 89.62 95 GLU A N 1
ATOM 763 C CA . GLU A 1 95 ? -0.320 2.929 3.900 1.00 89.62 95 GLU A CA 1
ATOM 764 C C . GLU A 1 95 ? -1.093 1.643 3.571 1.00 89.62 95 GLU A C 1
ATOM 766 O O . GLU A 1 95 ? -2.173 1.688 2.978 1.00 89.62 95 GLU A O 1
ATOM 771 N N . LEU A 1 96 ? -0.561 0.491 3.990 1.00 90.44 96 LEU A N 1
ATOM 772 C CA . LEU A 1 96 ? -1.204 -0.804 3.795 1.00 90.44 96 LEU A CA 1
ATOM 773 C C . LEU A 1 96 ? -2.523 -0.913 4.574 1.00 90.44 96 LEU A C 1
ATOM 775 O O . LEU A 1 96 ? -3.528 -1.349 4.010 1.00 90.44 96 LEU A O 1
ATOM 779 N N . LEU A 1 97 ? -2.541 -0.477 5.837 1.00 92.50 97 LEU A N 1
ATOM 780 C CA . LEU A 1 97 ? -3.756 -0.459 6.656 1.00 92.50 97 LEU A CA 1
ATOM 781 C C . LEU A 1 97 ? -4.810 0.502 6.115 1.00 92.50 97 LEU A C 1
ATOM 783 O O . LEU A 1 97 ? -5.980 0.135 6.034 1.00 92.50 97 LEU A O 1
ATOM 787 N N . GLU A 1 98 ? -4.415 1.709 5.714 1.00 92.12 98 GLU A N 1
ATOM 788 C CA . GLU A 1 98 ? -5.327 2.676 5.098 1.00 92.12 98 GLU A CA 1
ATOM 789 C C . GLU A 1 98 ? -5.958 2.097 3.830 1.00 92.12 98 GLU A C 1
ATOM 791 O O . GLU A 1 98 ? -7.180 2.138 3.668 1.00 92.12 98 GLU A O 1
ATOM 796 N N . GLY A 1 99 ? -5.144 1.476 2.971 1.00 91.75 99 GLY A N 1
ATOM 797 C CA . GLY A 1 99 ? -5.619 0.784 1.778 1.00 91.75 99 GLY A CA 1
ATOM 798 C C . GLY A 1 99 ? -6.610 -0.337 2.097 1.00 91.75 99 GLY A C 1
ATOM 799 O O . GLY A 1 99 ? -7.652 -0.425 1.448 1.00 91.75 99 GLY A O 1
ATOM 800 N N . ALA A 1 100 ? -6.328 -1.158 3.112 1.00 92.25 100 ALA A N 1
ATOM 801 C CA . ALA A 1 100 ? -7.222 -2.233 3.540 1.00 92.25 100 ALA A CA 1
ATOM 802 C C . ALA A 1 100 ? -8.576 -1.693 4.032 1.00 92.25 100 ALA A C 1
ATOM 804 O O . ALA A 1 100 ? -9.619 -2.133 3.552 1.00 92.25 100 ALA A O 1
ATOM 805 N N . LYS A 1 101 ? -8.575 -0.672 4.901 1.00 93.50 101 LYS A N 1
ATOM 806 C CA . LYS A 1 101 ? -9.812 -0.052 5.411 1.00 93.50 101 LYS A CA 1
ATOM 807 C C . LYS A 1 101 ? -10.652 0.568 4.299 1.00 93.50 101 LYS A C 1
ATOM 809 O O . LYS A 1 101 ? -11.875 0.459 4.318 1.00 93.50 101 LYS A O 1
ATOM 814 N N . VAL A 1 102 ? -10.009 1.212 3.326 1.00 93.62 102 VAL A N 1
ATOM 815 C CA . VAL A 1 102 ? -10.706 1.784 2.169 1.00 93.62 102 VAL A CA 1
ATOM 816 C C . VAL A 1 102 ? -11.332 0.696 1.308 1.00 93.62 102 VAL A C 1
ATOM 818 O O . VAL A 1 102 ? -12.452 0.874 0.839 1.00 93.62 102 VAL A O 1
ATOM 821 N N . LEU A 1 103 ? -10.640 -0.424 1.090 1.00 91.94 103 LEU A N 1
ATOM 822 C CA . LEU A 1 103 ? -11.193 -1.541 0.326 1.00 91.94 103 LEU A CA 1
ATOM 823 C C . LEU A 1 103 ? -12.419 -2.141 1.017 1.00 91.94 103 LEU A C 1
ATOM 825 O O . LEU A 1 103 ? -13.434 -2.326 0.350 1.00 91.94 103 LEU A O 1
ATOM 829 N N . ASP A 1 104 ? -12.354 -2.372 2.328 1.00 92.88 104 ASP A N 1
ATOM 830 C CA . ASP A 1 104 ? -13.500 -2.856 3.107 1.00 92.88 104 ASP A CA 1
ATOM 831 C C . ASP A 1 104 ? -14.680 -1.879 3.007 1.00 92.88 104 ASP A C 1
ATOM 833 O O . ASP A 1 104 ? -15.804 -2.274 2.692 1.00 92.88 104 ASP A O 1
ATOM 837 N N . TRP A 1 105 ? -14.412 -0.577 3.155 1.00 94.12 105 TRP A N 1
ATOM 838 C CA . TRP A 1 105 ? -15.431 0.458 2.995 1.00 94.12 105 TRP A CA 1
ATOM 839 C C . TRP A 1 105 ? -16.041 0.460 1.588 1.00 94.12 105 TRP A C 1
ATOM 841 O O . TRP A 1 105 ? -17.261 0.535 1.450 1.00 94.12 105 TRP A O 1
ATOM 851 N N . LEU A 1 106 ? -15.225 0.342 0.536 1.00 92.06 106 LEU A N 1
ATOM 852 C CA . LEU A 1 106 ? -15.712 0.274 -0.843 1.00 92.06 106 LEU A CA 1
ATOM 853 C C . LEU A 1 106 ? -16.607 -0.948 -1.053 1.00 92.06 106 LEU A C 1
ATOM 855 O O . LEU A 1 106 ? -17.623 -0.836 -1.733 1.00 92.06 106 LEU A O 1
ATOM 859 N N . VAL A 1 107 ? -16.272 -2.097 -0.465 1.00 91.44 107 VAL A N 1
ATOM 860 C CA . VAL A 1 107 ? -17.095 -3.309 -0.569 1.00 91.44 107 VAL A CA 1
ATOM 861 C C . VAL A 1 107 ? -18.474 -3.112 0.061 1.00 91.44 107 VAL A C 1
ATOM 863 O O . VAL A 1 107 ? -19.467 -3.571 -0.497 1.00 91.44 107 VAL A O 1
ATOM 866 N N . GLU A 1 108 ? -18.548 -2.408 1.187 1.00 90.88 108 GLU A N 1
ATOM 867 C CA . GLU A 1 108 ? -19.806 -2.152 1.897 1.00 90.88 108 GLU A CA 1
ATOM 868 C C . GLU A 1 108 ? -20.640 -1.017 1.282 1.00 90.88 108 GLU A C 1
ATOM 870 O O . GLU A 1 108 ? -21.868 -1.033 1.378 1.00 90.88 108 GLU A O 1
ATOM 875 N N . ASN A 1 109 ? -19.991 -0.034 0.652 1.00 90.75 109 ASN A N 1
ATOM 876 C CA . ASN A 1 109 ? -20.621 1.221 0.223 1.00 90.75 109 ASN A CA 1
ATOM 877 C C . ASN A 1 109 ? -20.740 1.368 -1.301 1.00 90.75 109 ASN A C 1
ATOM 879 O O . ASN A 1 109 ? -21.167 2.419 -1.784 1.00 90.75 109 ASN A O 1
ATOM 883 N N . THR A 1 110 ? -20.377 0.343 -2.078 1.00 89.19 110 THR A N 1
ATOM 884 C CA . THR A 1 110 ? -20.495 0.371 -3.542 1.00 89.19 110 THR A CA 1
ATOM 885 C C . THR A 1 110 ? -21.179 -0.870 -4.102 1.00 89.19 110 THR A C 1
ATOM 887 O O . THR A 1 110 ? -21.079 -1.970 -3.563 1.00 89.19 110 THR A O 1
ATOM 890 N N . ASP A 1 111 ? -21.869 -0.696 -5.230 1.00 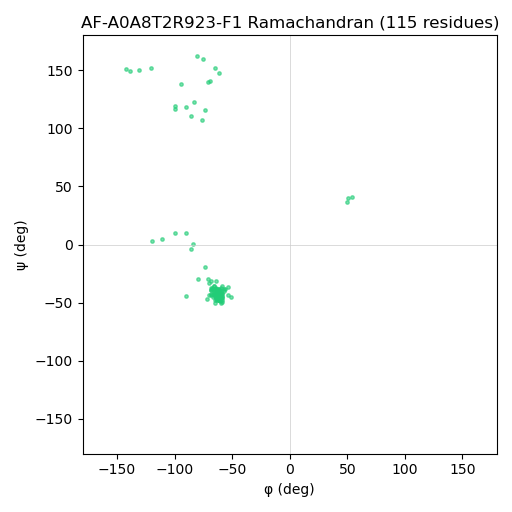88.56 111 ASP A N 1
ATOM 891 C CA . ASP A 1 111 ? -22.479 -1.805 -5.957 1.00 88.56 111 ASP A CA 1
ATOM 892 C C . ASP A 1 111 ? -21.412 -2.596 -6.725 1.00 88.56 111 ASP A C 1
ATOM 894 O O . ASP A 1 111 ? -20.901 -2.165 -7.765 1.00 88.56 111 ASP A O 1
ATOM 898 N N . ILE A 1 112 ? -21.091 -3.793 -6.234 1.00 85.44 112 ILE A N 1
ATOM 899 C CA . ILE A 1 112 ? -20.144 -4.693 -6.895 1.00 85.44 112 ILE A CA 1
ATOM 900 C C . ILE A 1 112 ? -20.877 -5.535 -7.943 1.00 85.44 112 ILE A C 1
ATOM 902 O O . ILE A 1 112 ? -21.629 -6.458 -7.628 1.00 85.44 112 ILE A O 1
ATOM 906 N N . THR A 1 113 ? -20.601 -5.272 -9.221 1.00 86.94 113 THR A N 1
ATOM 907 C CA . THR A 1 113 ? -21.044 -6.133 -10.329 1.00 86.94 113 THR A CA 1
ATOM 908 C C . THR A 1 113 ? -19.931 -7.062 -10.800 1.00 86.94 113 THR A C 1
ATOM 910 O O . THR A 1 113 ? -18.915 -6.605 -11.328 1.00 86.94 113 THR A O 1
ATOM 913 N N . TYR A 1 114 ? -20.154 -8.373 -10.703 1.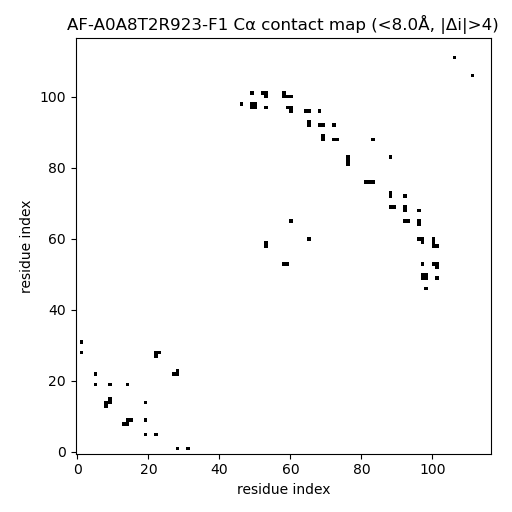00 83.00 114 TYR A N 1
ATOM 914 C CA . TYR A 1 114 ? -19.266 -9.380 -11.282 1.00 83.00 114 TYR A CA 1
ATOM 915 C C . TYR A 1 114 ? -19.585 -9.575 -12.766 1.00 83.00 114 TYR A C 1
ATOM 917 O O . TYR A 1 114 ? -20.706 -9.930 -13.129 1.00 83.00 114 TYR A O 1
ATOM 925 N N . LYS A 1 115 ? -18.594 -9.370 -13.638 1.00 82.38 115 LYS A N 1
ATOM 926 C CA . LYS A 1 115 ? -18.684 -9.758 -15.050 1.00 82.38 115 LYS A CA 1
ATOM 927 C C . LYS A 1 115 ? -17.945 -11.074 -15.239 1.00 82.38 115 LYS A C 1
ATOM 929 O O . LYS A 1 115 ? -16.737 -11.132 -15.030 1.00 82.38 115 LYS A O 1
ATOM 934 N N . THR A 1 116 ? -18.665 -12.121 -15.622 1.00 66.19 116 THR A N 1
ATOM 935 C CA . THR A 1 116 ? -18.055 -13.362 -16.108 1.00 66.19 116 THR A CA 1
ATOM 936 C C . THR A 1 116 ? -17.528 -13.085 -17.515 1.00 66.19 116 THR A C 1
ATOM 938 O O . THR A 1 116 ? -18.309 -12.719 -18.394 1.00 66.19 116 THR A O 1
ATOM 941 N N . VAL A 1 117 ? -16.205 -13.155 -17.688 1.00 55.12 117 VAL A N 1
ATOM 942 C CA . VAL A 1 117 ? -15.522 -13.053 -18.990 1.00 55.12 117 VAL A CA 1
ATOM 943 C C . VAL A 1 117 ? -15.420 -14.437 -19.608 1.00 55.12 117 VAL A C 1
ATOM 945 O O . VAL A 1 117 ? -15.107 -15.378 -18.844 1.00 55.12 117 VAL A O 1
#

Secondary structure (DSSP, 8-state):
-HHHHHHHHHHHHT--HHHHHHHTSHHHHHHHHHHHHHHHHHHHHHHHHHHHHHHHTT----HHHHHHHHHHHHHHHHHTT----HHHHHHHHHHHHHHHHHHHHHHHHS--PPP--

Foldseek 3Di:
DQVVVLVVCCVVPVDDPVVSVVCPDPVNVVVVCVVCVVVVVVVVVLLVVLVVLCVVVVPDDDPVQLVVQLVVQVVVCVVVVHDDDSVVSSVVSVSVVSSVRSVVVCVVPDDDDDDDD

Radius of gyration: 18.98 Å; Cα contacts (8 Å, |Δi|>4): 50; chains: 1; bounding box: 49×31×40 Å

Solvent-accessible surface area (backbone atoms only — not comparable to full-atom values): 6864 Å² total; per-residue (Å²): 122,63,69,59,53,52,49,52,48,34,69,75,64,71,58,54,73,69,62,53,53,63,59,66,34,70,69,48,50,49,52,47,51,61,72,42,39,64,61,54,52,52,50,52,52,50,53,54,49,32,56,50,48,29,59,74,72,63,62,84,81,54,71,65,58,50,51,51,42,34,53,54,54,51,49,55,34,57,75,70,73,48,90,78,58,67,70,61,46,48,51,51,31,49,56,51,50,46,45,51,54,36,50,55,48,47,64,76,75,46,91,84,80,88,78,89,129